Protein AF-A0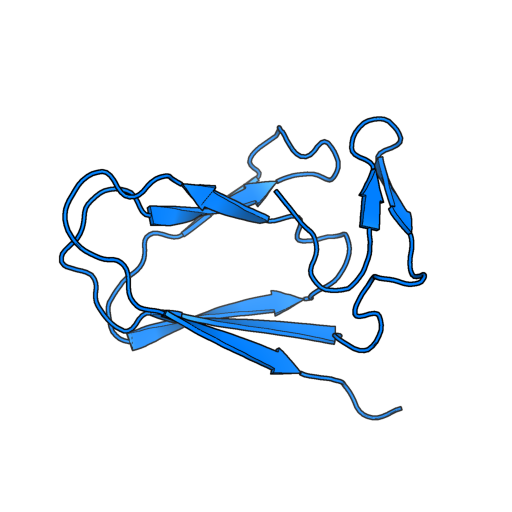A1A8EE65-F1 (afdb_monomer)

InterPro domains:
  IPR005123 Oxoglutarate/iron-dependent dioxygenase domain [PS51471] (1-93)
  IPR039575 Prolyl 3-hydroxylase [PTHR14049] (1-94)
  IPR044862 Prolyl 4-hydroxylase alpha subunit, Fe(2+) 2OG dioxygenase domain [PF13640] (2-91)

Organism: Nothobranchius kadleci (NCBI:txid1051664)

Mean predicted aligned error: 2.48 Å

Secondary structure (DSSP, 8-state):
-B-SSSEEETTTTEEE-STTS-TT--EEEEEE----SEE--EEEE-TTSSSEEEEE---TT-EEEEESSTT--EEEPPEEES---EEEEEE----

Sequence (95 aa):
VHVDNCLLEPETKQCWREPPAFTHRDLSAILYLNDNFDGGEAFFTKRDAKTVTAQVKPSCGRLLGFSSGPVNPHGVRAVTRGRRCALALWFTKER

Nearest PDB structures (foldseek):
  8k17-assembly1_A  TM=9.792E-01  e=1.329E-11  Homo sapiens
  8k0m-assembly1_A  TM=9.769E-01  e=1.679E-11  Homo sapiens
  8kc9-assembly1_A  TM=9.779E-01  e=1.493E-11  Homo sapiens
  8k0f-assembly1_A  TM=9.761E-01  e=3.590E-11  Homo sapiens
  2bgp-assembly1_A  TM=3.836E-01  e=7.625E+00  Cellvibrio japonicus

pLDDT: mean 97.17, std 4.08, range [63.53, 98.81]

Solvent-accessible surface area (backbone atoms only — not comparable to full-atom values): 5306 Å² total; per-residue (Å²): 107,49,33,63,15,23,50,68,39,41,91,82,52,46,61,45,75,45,88,91,35,46,59,68,36,47,33,33,35,39,38,23,72,42,55,81,46,39,68,47,29,38,36,30,22,43,53,58,65,66,54,73,75,48,74,45,80,67,38,59,75,44,72,52,74,49,57,15,42,80,82,45,24,29,44,65,46,69,66,79,42,76,70,91,47,67,50,81,46,76,39,62,72,89,130

Structure (mmCIF, N/CA/C/O backbone):
data_AF-A0A1A8EE65-F1
#
_entry.id   AF-A0A1A8EE65-F1
#
loop_
_atom_site.group_PDB
_atom_site.id
_atom_site.type_symbol
_atom_site.label_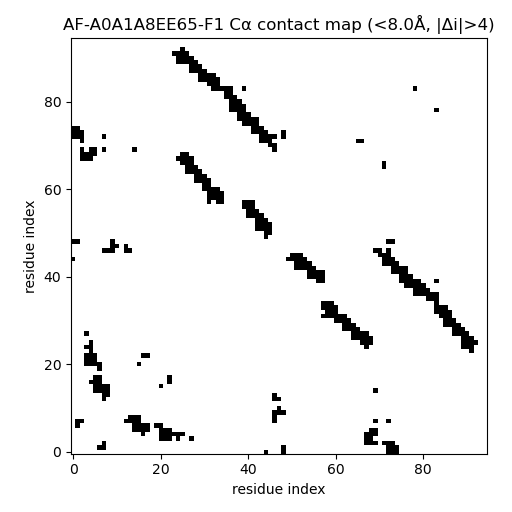atom_id
_atom_site.label_alt_id
_atom_site.label_comp_id
_atom_site.label_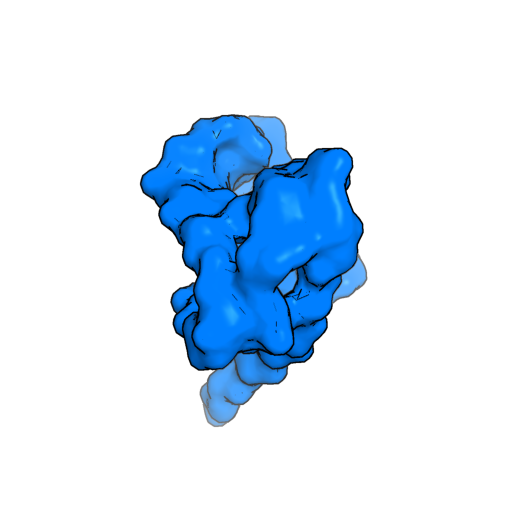asym_id
_atom_site.label_entity_id
_atom_site.label_seq_id
_atom_site.pdbx_PDB_ins_code
_atom_site.Cartn_x
_atom_site.Cartn_y
_atom_site.Cartn_z
_atom_site.occupancy
_atom_site.B_iso_or_equiv
_atom_site.auth_seq_id
_atom_site.auth_comp_id
_atom_site.auth_asym_id
_atom_site.auth_atom_id
_atom_site.pdbx_PDB_model_num
ATOM 1 N N . VAL A 1 1 ? 7.024 0.024 3.774 1.00 97.00 1 VAL A N 1
ATOM 2 C CA . VAL A 1 1 ? 6.427 0.454 2.486 1.00 97.00 1 VAL A CA 1
ATOM 3 C C . VAL A 1 1 ? 6.720 -0.631 1.475 1.00 97.00 1 VAL A C 1
ATOM 5 O O . VAL A 1 1 ? 7.794 -1.209 1.559 1.00 97.00 1 VAL A O 1
ATOM 8 N N . HIS A 1 2 ? 5.786 -0.937 0.583 1.00 97.62 2 HIS A N 1
ATOM 9 C CA . HIS A 1 2 ? 5.969 -1.950 -0.456 1.00 97.62 2 HIS A CA 1
ATOM 10 C C . HIS A 1 2 ? 5.247 -1.552 -1.747 1.00 97.62 2 HIS A C 1
ATOM 12 O O . HIS A 1 2 ? 4.490 -0.580 -1.765 1.00 97.62 2 HIS A O 1
ATOM 18 N N . VAL A 1 3 ? 5.502 -2.312 -2.809 1.00 98.12 3 VAL A N 1
ATOM 19 C CA . VAL A 1 3 ? 4.793 -2.261 -4.090 1.00 98.12 3 VAL A CA 1
ATOM 20 C C . VAL A 1 3 ? 4.248 -3.662 -4.357 1.00 98.12 3 VAL A C 1
ATOM 22 O O . VAL A 1 3 ? 4.905 -4.650 -4.040 1.00 98.12 3 VAL A O 1
ATOM 25 N N . ASP A 1 4 ? 3.040 -3.764 -4.904 1.00 98.06 4 ASP A N 1
ATOM 26 C CA . ASP A 1 4 ? 2.328 -5.044 -4.981 1.00 98.06 4 ASP A CA 1
ATOM 27 C C . ASP A 1 4 ? 2.839 -5.978 -6.086 1.00 98.06 4 ASP A C 1
ATOM 29 O O . ASP A 1 4 ? 2.601 -7.182 -6.010 1.00 98.06 4 ASP A O 1
ATOM 33 N N . ASN A 1 5 ? 3.521 -5.452 -7.111 1.00 97.31 5 ASN A N 1
ATOM 34 C CA . ASN A 1 5 ? 3.939 -6.240 -8.277 1.00 97.31 5 ASN A CA 1
ATOM 35 C C . ASN A 1 5 ? 5.438 -6.188 -8.621 1.00 97.31 5 ASN A C 1
ATOM 37 O O . ASN A 1 5 ? 5.837 -6.701 -9.671 1.00 97.31 5 ASN A O 1
ATOM 41 N N . CYS A 1 6 ? 6.266 -5.583 -7.769 1.00 98.00 6 CYS A N 1
ATOM 42 C CA . CYS A 1 6 ? 7.720 -5.552 -7.925 1.00 98.00 6 CYS A CA 1
ATOM 43 C C . CYS A 1 6 ? 8.431 -5.364 -6.579 1.00 98.00 6 CYS A C 1
ATOM 45 O O . CYS A 1 6 ? 7.847 -4.861 -5.619 1.00 98.00 6 CYS A O 1
ATOM 47 N N . LEU A 1 7 ? 9.702 -5.763 -6.517 1.00 98.12 7 LEU A N 1
ATOM 48 C CA . LEU A 1 7 ? 10.572 -5.547 -5.362 1.00 98.12 7 LEU A CA 1
ATOM 49 C C . LEU A 1 7 ? 11.108 -4.116 -5.425 1.00 98.12 7 LEU A C 1
ATOM 51 O O . LEU A 1 7 ? 11.925 -3.797 -6.287 1.00 98.12 7 LEU A O 1
ATOM 55 N N . LEU A 1 8 ? 10.613 -3.240 -4.552 1.00 97.81 8 LEU A N 1
ATOM 56 C CA . LEU A 1 8 ? 11.083 -1.858 -4.472 1.00 97.81 8 LEU A CA 1
ATOM 57 C C . LEU A 1 8 ? 12.440 -1.804 -3.762 1.00 97.81 8 LEU A C 1
ATOM 59 O O . LEU A 1 8 ? 12.528 -2.217 -2.608 1.00 97.81 8 LEU A O 1
ATOM 63 N N . GLU A 1 9 ? 13.444 -1.224 -4.418 1.00 97.50 9 GLU A N 1
ATOM 64 C CA . GLU A 1 9 ? 14.741 -0.867 -3.832 1.00 97.50 9 GLU A CA 1
ATOM 65 C C . GLU A 1 9 ? 14.795 0.662 -3.636 1.00 97.50 9 GLU A C 1
ATOM 67 O O . GLU A 1 9 ? 14.968 1.408 -4.608 1.00 97.50 9 GLU A O 1
ATOM 72 N N . PRO A 1 10 ? 14.564 1.176 -2.412 1.00 95.50 10 PRO A N 1
ATOM 73 C CA . PRO A 1 10 ? 14.387 2.612 -2.183 1.00 95.50 10 PRO A CA 1
ATOM 74 C C . PRO A 1 10 ? 15.617 3.474 -2.490 1.00 95.50 10 PRO A C 1
ATOM 76 O O . PRO A 1 10 ? 15.472 4.626 -2.905 1.00 95.50 10 PRO A O 1
ATOM 79 N N . GLU A 1 11 ? 16.815 2.931 -2.289 1.00 96.19 11 GLU A N 1
ATOM 80 C CA . GLU A 1 11 ? 18.100 3.611 -2.457 1.00 96.19 11 GLU A CA 1
ATOM 81 C C . GLU A 1 11 ? 18.348 3.963 -3.927 1.00 96.19 11 GLU A C 1
ATOM 83 O O . GLU A 1 11 ? 18.699 5.099 -4.251 1.00 96.19 11 GLU A O 1
ATOM 88 N N . THR A 1 12 ? 18.093 3.009 -4.823 1.00 97.00 12 THR A N 1
ATOM 89 C CA . THR A 1 12 ? 18.242 3.168 -6.279 1.00 97.00 12 THR A CA 1
ATOM 90 C C . THR A 1 12 ? 16.949 3.636 -6.952 1.00 97.00 12 THR A C 1
ATOM 92 O O . THR A 1 12 ? 16.961 4.041 -8.116 1.00 97.00 12 THR A O 1
ATOM 95 N N . LYS A 1 13 ? 15.819 3.613 -6.227 1.00 96.00 13 LYS A N 1
ATOM 96 C CA . LYS A 1 13 ? 14.455 3.887 -6.721 1.00 96.00 13 LYS A CA 1
ATOM 97 C C . LYS A 1 13 ? 14.026 2.935 -7.843 1.00 96.00 13 LYS A C 1
ATOM 99 O O . LYS A 1 13 ? 13.126 3.268 -8.630 1.00 96.00 13 LYS A O 1
ATOM 104 N N . GLN A 1 14 ? 14.663 1.771 -7.930 1.00 97.44 14 GLN A N 1
ATOM 105 C CA . GLN A 1 14 ? 14.326 0.722 -8.881 1.00 97.44 14 GLN A CA 1
ATOM 106 C C . GLN A 1 14 ? 13.204 -0.159 -8.334 1.00 97.44 14 GLN A C 1
ATOM 108 O O . GLN A 1 14 ? 12.950 -0.216 -7.131 1.00 97.44 14 GLN A O 1
ATOM 113 N N . CYS A 1 15 ? 12.477 -0.802 -9.245 1.00 96.94 15 CYS A N 1
ATOM 114 C CA . CYS A 1 15 ? 11.456 -1.770 -8.876 1.00 96.94 15 CYS A CA 1
ATOM 115 C C . CYS A 1 15 ? 11.580 -3.003 -9.761 1.00 96.94 15 CYS A C 1
ATOM 117 O O . CYS A 1 15 ? 11.270 -2.956 -10.954 1.00 96.94 15 CYS A O 1
ATOM 119 N N . TRP A 1 16 ? 12.051 -4.091 -9.167 1.00 97.75 16 TRP A N 1
ATOM 120 C CA . TRP A 1 16 ? 12.435 -5.304 -9.872 1.00 97.75 16 TRP A CA 1
ATOM 121 C C . TRP A 1 16 ? 11.221 -6.211 -10.068 1.00 97.75 16 TRP A C 1
ATOM 123 O O . TRP A 1 16 ? 10.570 -6.627 -9.107 1.00 97.75 16 TRP A O 1
ATOM 133 N N . ARG A 1 17 ? 10.866 -6.481 -11.329 1.00 96.25 17 ARG A N 1
ATOM 134 C CA . ARG A 1 17 ? 9.743 -7.360 -11.703 1.00 96.25 17 ARG A CA 1
ATOM 135 C C . ARG A 1 17 ? 10.224 -8.797 -11.881 1.00 96.25 17 ARG A C 1
ATOM 137 O O . ARG A 1 17 ? 10.143 -9.355 -12.970 1.00 96.25 17 ARG A O 1
ATOM 144 N N . GLU A 1 18 ? 10.699 -9.386 -10.798 1.00 96.00 18 GLU A N 1
ATOM 145 C CA . GLU A 1 18 ? 11.258 -10.737 -10.764 1.00 96.00 18 GLU A CA 1
ATOM 146 C C . GLU A 1 18 ? 10.804 -11.487 -9.503 1.00 96.00 18 GLU A C 1
ATOM 148 O O . GLU A 1 18 ? 10.309 -10.850 -8.565 1.00 96.00 18 GLU A O 1
ATOM 153 N N . PRO A 1 19 ? 10.916 -12.828 -9.454 1.00 95.25 19 PRO A N 1
ATOM 154 C CA . PRO A 1 19 ? 10.622 -13.581 -8.240 1.00 95.25 19 PRO A CA 1
ATOM 155 C C . PRO A 1 19 ? 11.405 -13.031 -7.031 1.00 95.25 19 PRO A C 1
ATOM 157 O O . PRO A 1 19 ? 12.595 -12.761 -7.166 1.00 95.25 19 PRO A O 1
ATOM 160 N N . PRO A 1 20 ? 10.777 -12.878 -5.847 1.00 95.38 20 PRO A N 1
ATOM 161 C CA . PRO A 1 20 ? 9.455 -13.386 -5.464 1.00 95.38 20 PRO A CA 1
ATOM 162 C C . PRO A 1 20 ? 8.280 -12.409 -5.682 1.00 95.38 20 PRO A C 1
ATOM 164 O O . PRO A 1 20 ? 7.213 -12.608 -5.101 1.00 95.38 20 PRO A O 1
ATOM 167 N N . ALA A 1 21 ? 8.424 -11.345 -6.479 1.00 96.50 21 ALA A N 1
ATOM 168 C CA . ALA A 1 21 ? 7.335 -10.392 -6.688 1.00 96.50 21 ALA A CA 1
ATOM 169 C C . ALA A 1 21 ? 6.134 -11.008 -7.426 1.00 96.50 21 ALA A C 1
ATOM 171 O O . ALA A 1 21 ? 6.275 -11.771 -8.386 1.00 96.50 21 ALA A O 1
ATOM 172 N N . PHE A 1 22 ? 4.927 -10.590 -7.042 1.00 96.62 22 PHE A N 1
ATOM 173 C CA . PHE A 1 22 ? 3.683 -10.965 -7.716 1.00 96.62 22 PHE A CA 1
ATOM 174 C C . PHE A 1 22 ? 3.474 -10.134 -8.990 1.00 96.62 22 PHE A C 1
ATOM 176 O O . PHE A 1 22 ? 2.570 -9.304 -9.086 1.00 96.62 22 PHE A O 1
ATOM 183 N N . THR A 1 23 ? 4.321 -10.356 -9.995 1.00 96.50 23 THR A N 1
ATOM 184 C CA . THR A 1 23 ? 4.386 -9.546 -11.228 1.00 96.50 23 THR A CA 1
ATOM 185 C C . THR A 1 23 ? 3.120 -9.583 -12.086 1.00 96.50 23 THR A C 1
ATOM 187 O O . THR A 1 23 ? 2.988 -8.766 -12.997 1.00 96.50 23 THR A O 1
ATOM 190 N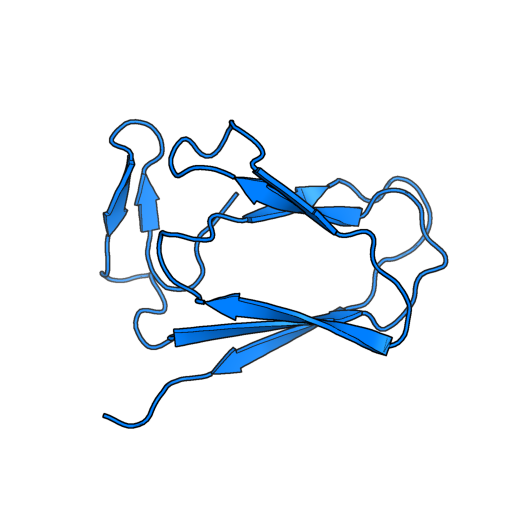 N . HIS A 1 24 ? 2.194 -10.501 -11.806 1.00 95.44 24 HIS A N 1
ATOM 191 C CA . HIS A 1 24 ? 0.891 -10.604 -12.461 1.00 95.44 24 HIS A CA 1
ATOM 192 C C . HIS A 1 24 ? -0.160 -9.634 -11.897 1.00 95.44 24 HIS A C 1
ATOM 194 O O . HIS A 1 24 ? -1.244 -9.533 -12.459 1.00 95.44 24 HIS A O 1
ATOM 200 N N . ARG A 1 25 ? 0.110 -8.937 -10.786 1.00 97.19 25 ARG A N 1
ATOM 201 C CA . ARG A 1 25 ? -0.826 -7.957 -10.221 1.00 97.19 25 ARG A CA 1
ATOM 202 C C . ARG A 1 25 ? -0.737 -6.641 -10.989 1.00 97.19 25 ARG A C 1
ATOM 204 O O . ARG A 1 25 ? 0.330 -6.028 -11.078 1.00 97.19 25 ARG A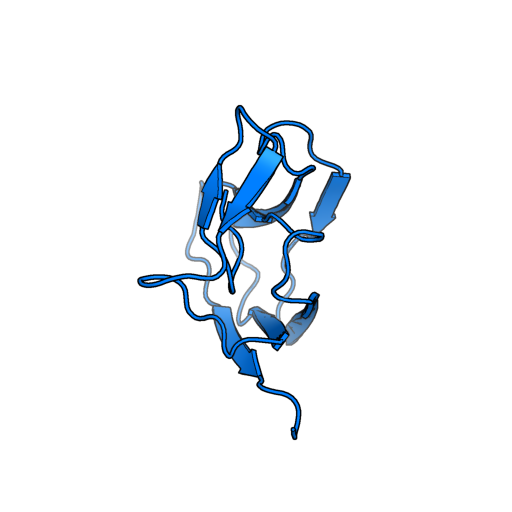 O 1
ATOM 211 N N . ASP A 1 26 ? -1.862 -6.194 -11.524 1.00 96.69 26 ASP A N 1
ATOM 212 C CA . ASP A 1 26 ? -1.980 -4.938 -12.263 1.00 96.69 26 ASP A CA 1
ATOM 213 C C . ASP A 1 26 ? -2.669 -3.851 -11.439 1.00 96.69 26 ASP A C 1
ATOM 215 O O . ASP A 1 26 ? -2.230 -2.695 -11.433 1.00 96.69 26 ASP A O 1
ATOM 219 N N . LEU A 1 27 ? -3.739 -4.230 -10.738 1.00 98.00 27 LEU A N 1
ATOM 220 C CA . LEU A 1 27 ? -4.515 -3.359 -9.866 1.00 98.00 27 LEU A CA 1
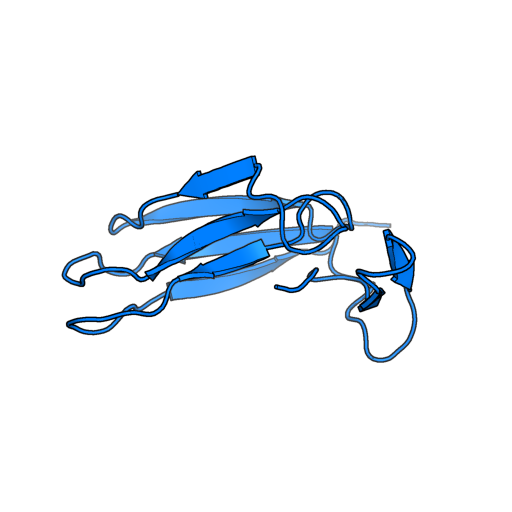ATOM 221 C C . LEU A 1 27 ? -4.644 -3.986 -8.481 1.00 98.00 27 LEU A C 1
ATOM 223 O O . LEU A 1 27 ? -4.803 -5.199 -8.338 1.00 98.00 27 LEU A O 1
ATOM 227 N N . SER A 1 28 ? -4.640 -3.130 -7.472 1.00 98.56 28 SER A N 1
ATOM 228 C CA . SER A 1 28 ? -4.869 -3.483 -6.080 1.00 98.56 28 SER A CA 1
ATOM 229 C C . SER A 1 28 ? -6.076 -2.714 -5.566 1.00 98.56 28 SER A C 1
ATOM 231 O O . SER A 1 28 ? -6.298 -1.558 -5.940 1.00 98.56 28 SER A O 1
ATOM 233 N N . ALA A 1 29 ? -6.849 -3.337 -4.684 1.00 98.56 29 ALA A N 1
ATOM 234 C CA . ALA A 1 29 ? -7.911 -2.661 -3.963 1.00 98.56 29 ALA A CA 1
ATOM 235 C C . ALA A 1 29 ? -7.962 -3.099 -2.498 1.00 98.56 29 ALA A C 1
ATOM 237 O O . ALA A 1 29 ? -7.745 -4.265 -2.180 1.00 98.56 29 ALA A O 1
ATOM 238 N N . ILE A 1 30 ? -8.274 -2.162 -1.605 1.00 98.69 30 ILE A N 1
ATOM 239 C CA . ILE A 1 30 ? -8.482 -2.411 -0.179 1.00 98.69 30 ILE A CA 1
ATOM 240 C C . ILE A 1 30 ? -9.893 -1.956 0.196 1.00 98.69 30 ILE A C 1
ATOM 242 O O . ILE A 1 30 ? -10.189 -0.762 0.122 1.00 98.69 30 ILE A O 1
ATOM 246 N N . LEU A 1 31 ? -10.755 -2.885 0.613 1.00 98.81 31 LEU A N 1
ATOM 247 C CA . LEU A 1 31 ? -12.071 -2.572 1.179 1.00 98.81 31 LEU A CA 1
ATOM 248 C C . LEU A 1 31 ? -11.966 -2.503 2.702 1.00 98.81 31 LEU A C 1
ATOM 250 O O . LEU A 1 31 ? -11.567 -3.477 3.341 1.00 98.81 31 LEU A O 1
ATOM 254 N N . TYR A 1 32 ? -12.341 -1.372 3.290 1.00 98.69 32 TYR A N 1
ATOM 255 C CA . TYR A 1 32 ? -12.361 -1.196 4.741 1.00 98.69 32 TYR A CA 1
ATOM 256 C C . TYR A 1 32 ? -13.664 -1.735 5.338 1.00 98.69 32 TYR A C 1
ATOM 258 O O . TYR A 1 32 ? -14.750 -1.320 4.939 1.00 98.69 32 TYR A O 1
ATOM 266 N N . LEU A 1 33 ? -13.558 -2.650 6.305 1.00 98.69 33 LEU A N 1
ATOM 267 C CA . LEU A 1 33 ? -14.708 -3.338 6.908 1.00 98.69 33 LEU A CA 1
ATOM 268 C C . LEU A 1 33 ? -15.194 -2.694 8.214 1.00 98.69 33 LEU A C 1
ATOM 270 O O . LEU A 1 33 ? -16.221 -3.098 8.749 1.00 98.69 33 LEU A O 1
ATOM 274 N N . ASN A 1 34 ? -14.441 -1.738 8.754 1.00 98.56 34 ASN A N 1
ATOM 275 C CA . ASN A 1 34 ? -14.791 -0.975 9.946 1.00 98.56 34 ASN A CA 1
ATOM 276 C C . ASN A 1 34 ? -13.969 0.324 10.023 1.00 98.56 34 ASN A C 1
ATOM 278 O O . ASN A 1 34 ? -13.045 0.527 9.234 1.00 98.56 34 ASN A O 1
ATOM 282 N N . ASP A 1 35 ? -14.299 1.196 10.976 1.00 98.25 35 ASP A N 1
ATOM 283 C CA . ASP A 1 35 ? -13.623 2.483 11.217 1.00 98.25 35 ASP A CA 1
ATOM 284 C C . ASP A 1 35 ? -13.596 2.917 12.696 1.00 98.25 35 ASP A C 1
ATOM 286 O O . ASP A 1 35 ? -13.173 4.023 13.029 1.00 98.25 35 ASP A O 1
ATOM 290 N N . ASN A 1 36 ? -13.965 2.024 13.612 1.00 98.06 36 ASN A N 1
ATOM 291 C CA . ASN A 1 36 ? -13.893 2.223 15.059 1.00 98.06 36 ASN A CA 1
ATOM 292 C C . ASN A 1 36 ? -12.483 1.936 15.625 1.00 98.06 36 ASN A C 1
ATOM 294 O O . ASN A 1 36 ? -12.319 1.137 16.551 1.00 98.06 36 ASN A O 1
ATOM 298 N N . PHE A 1 37 ? -11.452 2.571 15.061 1.00 98.38 37 PHE A N 1
ATOM 299 C CA . PHE A 1 37 ? -10.049 2.455 15.482 1.00 98.38 37 PHE A CA 1
ATOM 300 C C . PHE A 1 37 ? -9.282 3.774 15.287 1.00 98.38 37 PHE A C 1
ATOM 302 O O . PHE A 1 37 ? -9.723 4.647 14.543 1.00 98.38 37 PHE A O 1
ATOM 309 N N . ASP A 1 38 ? -8.119 3.892 15.932 1.00 98.31 38 ASP A N 1
ATOM 310 C CA . ASP A 1 38 ? -7.205 5.031 15.764 1.00 98.31 38 ASP A CA 1
ATOM 311 C C . ASP A 1 38 ? -5.941 4.629 14.998 1.00 98.31 38 ASP A C 1
ATOM 313 O O . ASP A 1 38 ? -5.436 3.507 15.135 1.00 98.31 38 ASP A O 1
ATOM 317 N N . GLY A 1 39 ? -5.409 5.570 14.215 1.00 98.19 39 GLY A N 1
ATOM 318 C CA . GLY A 1 39 ? -4.311 5.321 13.287 1.00 98.19 39 GLY A CA 1
ATOM 319 C C . GLY A 1 39 ? -4.769 4.480 12.094 1.00 98.19 39 GLY A C 1
ATOM 320 O O . GLY A 1 39 ? -5.905 4.586 11.629 1.00 98.19 39 GLY A O 1
ATOM 321 N N . GLY A 1 40 ? -3.898 3.605 11.588 1.00 98.31 40 GLY A N 1
ATOM 322 C CA . GLY A 1 40 ? -4.263 2.668 10.519 1.00 98.31 40 GLY A CA 1
ATOM 323 C C . GLY A 1 40 ? -4.514 3.302 9.145 1.00 98.31 40 GLY A C 1
ATOM 324 O O . GLY A 1 40 ? -5.064 2.636 8.258 1.00 98.31 40 GLY A O 1
ATOM 325 N N . GLU A 1 41 ? -4.127 4.563 8.943 1.00 98.62 41 GLU A N 1
ATOM 326 C CA . 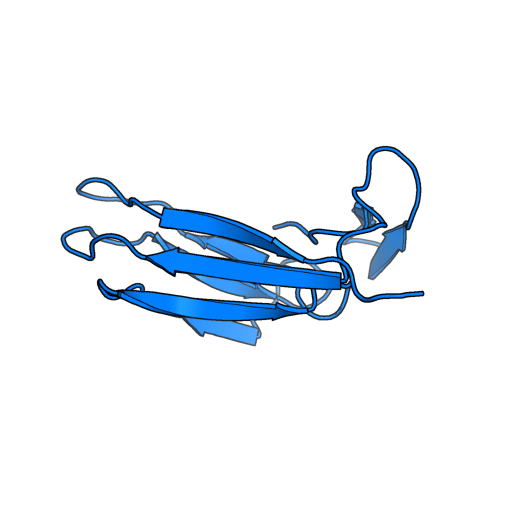GLU A 1 41 ? -4.259 5.239 7.659 1.00 98.62 41 GLU A CA 1
ATOM 327 C C . GLU A 1 41 ? -3.391 4.578 6.595 1.00 98.62 41 GLU A C 1
ATOM 329 O O . GLU A 1 41 ? -2.209 4.297 6.817 1.00 98.62 41 GLU A O 1
ATOM 334 N N . ALA A 1 42 ? -3.968 4.364 5.414 1.00 98.44 42 ALA A N 1
ATOM 335 C CA . ALA A 1 42 ? -3.181 4.009 4.245 1.00 98.44 42 ALA A CA 1
ATOM 336 C C . ALA A 1 42 ? -2.429 5.251 3.764 1.00 98.44 42 ALA A C 1
ATOM 338 O O . ALA A 1 42 ? -2.988 6.348 3.736 1.00 98.44 42 ALA A O 1
ATOM 339 N N . PHE A 1 43 ? -1.172 5.091 3.376 1.00 98.75 43 PHE A N 1
ATOM 340 C CA . PHE A 1 43 ? -0.376 6.171 2.810 1.00 98.75 43 PHE A CA 1
ATOM 341 C C . PHE A 1 43 ? 0.410 5.686 1.601 1.00 98.75 43 PHE A C 1
ATOM 343 O O . PHE A 1 43 ? 0.813 4.524 1.537 1.00 98.75 43 PHE A O 1
ATOM 350 N N . PHE A 1 44 ? 0.643 6.604 0.672 1.00 98.75 44 PHE A N 1
ATOM 351 C CA . PHE A 1 44 ? 1.455 6.402 -0.518 1.00 98.75 44 PHE A CA 1
ATOM 352 C C . PHE A 1 44 ? 2.732 7.224 -0.406 1.00 98.75 44 PHE A C 1
ATOM 354 O O . PHE A 1 44 ? 2.740 8.292 0.215 1.00 98.75 44 PHE A O 1
ATOM 361 N N . THR A 1 45 ? 3.812 6.735 -1.000 1.00 98.69 45 THR A N 1
ATOM 362 C CA . THR A 1 45 ? 5.098 7.427 -1.032 1.00 98.69 45 THR A CA 1
ATOM 363 C C . THR A 1 45 ? 5.640 7.523 -2.448 1.00 98.69 45 THR A C 1
ATOM 365 O O . THR A 1 45 ? 5.238 6.794 -3.354 1.00 98.69 45 THR A O 1
ATOM 368 N N . LYS A 1 46 ? 6.647 8.378 -2.634 1.00 98.12 46 LYS A N 1
ATOM 369 C CA . LYS A 1 46 ? 7.575 8.238 -3.760 1.00 98.12 46 LYS A CA 1
ATOM 370 C C . LYS A 1 46 ? 8.329 6.902 -3.660 1.00 98.12 46 LYS A C 1
ATOM 372 O O . LYS A 1 46 ? 8.291 6.207 -2.642 1.00 98.12 46 LYS A O 1
ATOM 377 N N . ARG A 1 47 ? 9.073 6.560 -4.717 1.00 97.50 47 ARG A N 1
ATOM 378 C CA . ARG A 1 47 ? 9.926 5.353 -4.766 1.00 97.50 47 ARG A CA 1
ATOM 379 C C . ARG A 1 47 ? 11.061 5.338 -3.742 1.00 97.50 47 ARG A C 1
ATOM 381 O O . ARG A 1 47 ? 11.602 4.280 -3.481 1.00 97.50 47 ARG A O 1
ATOM 388 N N . ASP A 1 48 ? 11.372 6.477 -3.126 1.00 96.56 48 ASP A N 1
ATOM 389 C CA . ASP A 1 48 ? 12.304 6.556 -1.992 1.00 96.56 48 ASP A CA 1
ATOM 390 C C . ASP A 1 48 ? 11.754 5.942 -0.687 1.00 96.56 48 ASP A C 1
ATOM 392 O O . ASP A 1 48 ? 12.444 5.965 0.330 1.00 96.56 48 ASP A O 1
ATOM 396 N N . ALA A 1 49 ? 10.510 5.438 -0.696 1.00 97.25 49 ALA A N 1
ATOM 397 C CA . ALA A 1 49 ? 9.805 4.837 0.438 1.00 97.25 49 ALA A CA 1
ATOM 398 C C . ALA A 1 49 ? 9.649 5.742 1.679 1.00 97.25 49 ALA A C 1
ATOM 400 O O . ALA A 1 49 ? 9.217 5.273 2.735 1.00 97.25 49 ALA A O 1
ATOM 401 N N . LYS A 1 50 ? 9.976 7.035 1.565 1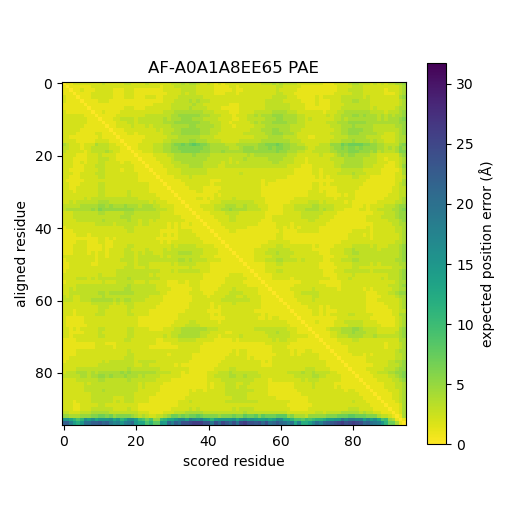.00 96.88 50 LYS A N 1
ATOM 402 C CA . LYS A 1 50 ? 10.060 7.990 2.681 1.00 96.88 50 LYS A CA 1
ATOM 403 C C . LYS A 1 50 ? 9.146 9.188 2.465 1.00 96.88 50 LYS A C 1
ATOM 405 O O . LYS A 1 50 ? 8.422 9.589 3.373 1.00 96.88 50 LYS A O 1
ATOM 410 N N . THR A 1 51 ? 9.156 9.748 1.260 1.00 98.12 51 THR A N 1
ATOM 411 C CA . THR A 1 51 ? 8.399 10.955 0.934 1.00 98.12 51 THR A CA 1
ATOM 412 C C . THR A 1 51 ? 6.932 10.605 0.727 1.00 98.12 51 THR A C 1
ATOM 414 O O . THR A 1 51 ? 6.571 10.079 -0.326 1.00 98.12 51 THR A O 1
ATOM 417 N N . VAL A 1 52 ? 6.083 10.898 1.714 1.00 98.38 52 VAL A N 1
ATOM 418 C CA . VAL A 1 52 ? 4.629 10.686 1.626 1.00 98.38 52 VAL A CA 1
ATOM 419 C C . VAL A 1 52 ? 4.020 11.632 0.590 1.00 98.38 52 VAL A C 1
ATOM 421 O O . VAL A 1 52 ? 4.297 12.829 0.600 1.00 98.38 52 VAL A O 1
ATOM 424 N N . THR A 1 53 ? 3.191 11.096 -0.302 1.00 98.25 53 THR A N 1
ATOM 425 C CA . THR A 1 53 ? 2.517 11.852 -1.374 1.00 98.25 53 THR A CA 1
ATOM 426 C C . THR A 1 53 ? 1.010 11.938 -1.178 1.00 98.25 53 THR A C 1
ATOM 428 O O . THR A 1 53 ? 0.393 12.903 -1.617 1.00 98.25 53 THR A O 1
ATOM 431 N N . ALA A 1 54 ? 0.415 10.948 -0.513 1.00 98.12 54 ALA A N 1
ATOM 432 C CA . ALA A 1 54 ? -1.008 10.912 -0.215 1.00 98.12 54 ALA A CA 1
ATOM 433 C C . ALA A 1 54 ? -1.282 10.060 1.028 1.00 98.12 54 ALA A C 1
ATOM 435 O O . ALA A 1 54 ? -0.520 9.147 1.356 1.00 98.12 54 ALA A O 1
ATOM 436 N N . GLN A 1 55 ? -2.401 10.335 1.692 1.00 98.25 55 GLN A N 1
ATOM 437 C CA . GLN A 1 55 ? -2.889 9.575 2.837 1.00 98.25 55 GLN A CA 1
ATOM 438 C C . GLN A 1 55 ? -4.409 9.445 2.751 1.00 98.25 55 GLN A C 1
ATOM 440 O O . GLN A 1 55 ? -5.104 10.384 2.370 1.00 98.25 55 GLN A O 1
ATOM 445 N N . VAL A 1 56 ? -4.924 8.273 3.107 1.00 98.19 56 VAL A N 1
ATOM 446 C CA . VAL A 1 56 ? -6.351 7.957 3.090 1.00 98.19 56 VAL A CA 1
ATOM 447 C C . VAL A 1 56 ? -6.747 7.449 4.466 1.00 98.19 56 VAL A C 1
ATOM 449 O O . VAL A 1 56 ? -6.277 6.400 4.916 1.00 98.19 56 VAL A O 1
ATOM 452 N N . LYS A 1 57 ? -7.649 8.184 5.122 1.00 98.00 57 LYS A N 1
ATOM 453 C CA . LYS A 1 57 ? -8.297 7.721 6.348 1.00 98.00 57 LYS A CA 1
ATOM 454 C C . LYS A 1 57 ? -9.330 6.632 6.003 1.00 98.00 57 LYS A C 1
ATOM 456 O O . LYS A 1 57 ? -10.190 6.880 5.144 1.00 98.00 57 LYS A O 1
ATOM 461 N N . PRO A 1 58 ? -9.258 5.443 6.628 1.00 98.19 58 PRO A N 1
ATOM 462 C CA . PRO A 1 58 ? -10.258 4.396 6.477 1.00 98.19 58 PRO A CA 1
ATOM 463 C C . PRO A 1 58 ? -11.645 4.873 6.908 1.00 98.19 58 PRO A C 1
ATOM 465 O O . PRO A 1 58 ? -11.780 5.674 7.829 1.00 98.19 58 PRO A O 1
ATOM 468 N N . SER A 1 59 ? -12.668 4.373 6.228 1.00 98.12 59 SER A N 1
ATOM 469 C CA . SER A 1 59 ? -14.075 4.550 6.586 1.00 98.12 59 SER A CA 1
ATOM 470 C C . SER A 1 59 ? -14.801 3.268 6.205 1.00 98.12 59 SER A C 1
ATOM 472 O O . SER A 1 59 ? -14.481 2.691 5.162 1.00 98.12 59 SER A O 1
ATOM 474 N N . CYS A 1 60 ? -15.722 2.798 7.045 1.00 98.50 60 CYS A N 1
ATOM 475 C CA . CYS A 1 60 ? -16.432 1.548 6.801 1.00 98.50 60 CYS A CA 1
ATOM 476 C C . CYS A 1 60 ? -17.123 1.573 5.423 1.00 98.50 60 CYS A C 1
ATOM 478 O O . CYS A 1 60 ? -17.805 2.536 5.077 1.00 98.50 60 CYS A O 1
ATOM 480 N N . GLY A 1 61 ? -16.900 0.541 4.606 1.00 98.56 61 GLY A N 1
ATOM 481 C CA . GLY A 1 61 ? -17.449 0.424 3.251 1.00 98.56 61 GLY A CA 1
ATOM 482 C C . GLY A 1 61 ? -16.665 1.158 2.156 1.00 98.56 61 GLY A C 1
ATOM 483 O O . GLY A 1 61 ? -16.952 0.970 0.975 1.00 98.56 61 GLY A O 1
ATOM 484 N N . ARG A 1 62 ? -15.643 1.959 2.489 1.00 98.44 62 ARG A N 1
ATOM 485 C CA . ARG A 1 62 ? -14.802 2.619 1.478 1.00 98.44 62 ARG A CA 1
ATOM 486 C C . ARG A 1 62 ? -13.883 1.607 0.787 1.00 98.44 62 ARG A C 1
ATOM 488 O O . ARG A 1 62 ? -13.139 0.886 1.451 1.00 98.44 62 ARG A O 1
ATOM 495 N N . LEU A 1 63 ? -13.869 1.633 -0.546 1.00 98.62 63 LEU A N 1
ATOM 496 C CA . LEU A 1 63 ? -12.901 0.919 -1.381 1.00 98.62 63 LEU A CA 1
ATOM 497 C C . LEU A 1 63 ? -11.787 1.875 -1.830 1.00 98.62 63 LEU A C 1
ATOM 499 O O . LEU A 1 63 ? -12.057 2.904 -2.446 1.00 98.62 63 LEU A O 1
ATOM 503 N N . LEU A 1 64 ? -10.534 1.536 -1.535 1.00 98.56 64 LEU A N 1
ATOM 504 C CA . LEU A 1 64 ? -9.347 2.226 -2.042 1.00 98.56 64 LEU A CA 1
ATOM 505 C C . LEU A 1 64 ? -8.738 1.402 -3.178 1.00 98.56 64 LEU A C 1
ATOM 507 O O . LEU A 1 64 ? -8.180 0.347 -2.902 1.00 98.56 64 LEU A O 1
ATOM 511 N N . GLY A 1 65 ? -8.830 1.879 -4.421 1.00 98.38 65 GLY A N 1
ATOM 512 C CA . GLY A 1 65 ? -8.228 1.241 -5.599 1.00 98.38 65 GL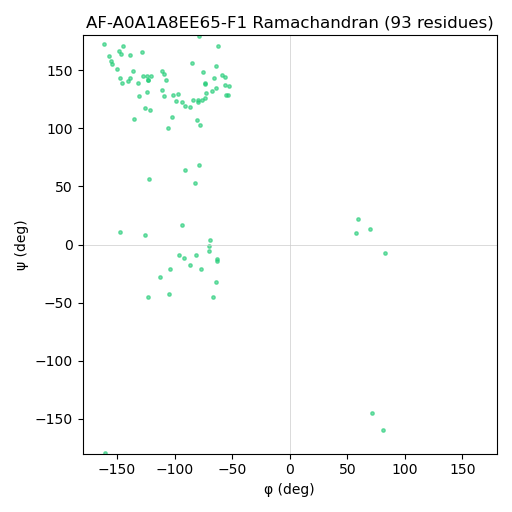Y A CA 1
ATOM 513 C C . GLY A 1 65 ? -7.012 2.007 -6.124 1.00 98.38 65 GLY A C 1
ATOM 514 O O . GLY A 1 65 ? -7.007 3.237 -6.117 1.00 98.38 65 GLY A O 1
ATOM 515 N N . PHE A 1 66 ? -5.982 1.292 -6.575 1.00 98.38 66 PHE A N 1
ATOM 516 C CA . PHE A 1 66 ? -4.760 1.868 -7.148 1.00 98.38 66 PHE A CA 1
ATOM 517 C C . PHE A 1 66 ? -4.045 0.854 -8.054 1.00 98.38 66 PHE A C 1
ATOM 519 O O . PHE A 1 66 ? -4.299 -0.347 -7.987 1.00 98.38 66 PHE A O 1
ATOM 526 N N . SER A 1 67 ? -3.141 1.317 -8.922 1.00 97.81 67 SER A N 1
ATOM 527 C CA . SER A 1 67 ? -2.318 0.396 -9.717 1.00 97.81 67 SER A CA 1
ATOM 528 C C . SER A 1 67 ? -1.242 -0.253 -8.848 1.00 97.81 67 SER A C 1
ATOM 530 O O . SER A 1 67 ? -0.586 0.428 -8.063 1.00 97.81 67 SER A O 1
ATOM 532 N N . SER A 1 68 ? -1.012 -1.555 -9.017 1.00 97.94 68 SER A N 1
ATOM 533 C CA . SER A 1 68 ? -0.069 -2.342 -8.200 1.00 97.94 68 SER A CA 1
ATOM 534 C C . SER A 1 68 ? 1.406 -2.009 -8.457 1.00 97.94 68 SER A C 1
ATOM 536 O O . SER A 1 68 ? 2.288 -2.555 -7.800 1.00 97.94 68 SER A O 1
ATOM 538 N N . GLY A 1 69 ? 1.659 -1.156 -9.453 1.00 96.50 69 GLY A N 1
ATOM 539 C CA . GLY A 1 69 ? 2.964 -0.826 -10.003 1.00 96.50 69 GLY A CA 1
ATOM 540 C C . GLY A 1 69 ? 3.810 0.157 -9.190 1.00 96.50 69 GLY A C 1
ATOM 541 O O . GLY A 1 69 ? 3.364 0.735 -8.198 1.00 96.50 69 GLY A O 1
ATOM 542 N N . PRO A 1 70 ? 5.026 0.456 -9.681 1.00 96.50 70 PRO A N 1
ATOM 543 C CA . PRO A 1 70 ? 6.034 1.263 -8.985 1.00 96.50 70 PRO A CA 1
ATOM 544 C C . PRO A 1 70 ? 5.682 2.751 -8.843 1.00 96.50 70 PRO A C 1
ATOM 546 O O . PRO A 1 70 ? 6.511 3.543 -8.395 1.00 96.50 70 PRO A O 1
ATOM 549 N N . VAL A 1 71 ? 4.492 3.164 -9.280 1.00 96.56 71 VAL A N 1
ATOM 550 C CA . VAL A 1 71 ? 3.959 4.515 -9.059 1.00 96.56 71 VAL A CA 1
ATOM 551 C C . VAL A 1 71 ? 3.216 4.632 -7.726 1.00 96.56 71 VAL A C 1
ATOM 553 O O . VAL A 1 71 ? 3.083 5.742 -7.229 1.00 96.56 71 VAL A O 1
ATOM 556 N N . ASN A 1 72 ? 2.814 3.506 -7.117 1.00 98.00 72 ASN A N 1
ATOM 557 C CA . ASN A 1 72 ? 2.100 3.468 -5.839 1.00 98.00 72 ASN A CA 1
ATOM 558 C C . ASN A 1 72 ? 2.819 2.646 -4.745 1.00 98.00 72 ASN A C 1
ATOM 560 O O . ASN A 1 72 ? 2.213 1.730 -4.179 1.00 98.00 72 ASN A O 1
ATOM 564 N N . PRO A 1 73 ? 4.088 2.940 -4.390 1.00 98.38 73 PRO A N 1
ATOM 565 C CA . PRO A 1 73 ? 4.631 2.488 -3.114 1.00 98.38 73 PRO A CA 1
ATOM 566 C C . PRO A 1 73 ? 3.715 2.918 -1.969 1.00 98.38 73 PRO A C 1
ATOM 568 O O . PRO A 1 73 ? 3.339 4.087 -1.881 1.00 98.38 73 PRO A O 1
ATOM 571 N N . HIS A 1 74 ? 3.337 1.988 -1.100 1.00 98.75 74 HIS A N 1
ATOM 572 C CA . HIS A 1 74 ? 2.358 2.270 -0.059 1.00 98.75 74 HIS A CA 1
ATOM 573 C C . HIS A 1 74 ? 2.592 1.474 1.228 1.00 98.75 74 HIS A C 1
ATOM 575 O O . HIS A 1 74 ? 3.392 0.531 1.312 1.00 98.75 74 HIS A O 1
ATOM 581 N N . GLY A 1 75 ? 1.906 1.902 2.280 1.00 98.31 75 GLY A N 1
ATOM 582 C CA . GLY A 1 75 ? 1.929 1.283 3.594 1.00 98.31 75 GLY A CA 1
ATOM 583 C C . GLY A 1 75 ? 0.716 1.678 4.423 1.00 98.31 75 GLY A C 1
ATOM 584 O O . GLY A 1 75 ? -0.158 2.422 3.978 1.00 98.31 75 GLY A O 1
ATOM 585 N N . VAL A 1 76 ? 0.673 1.166 5.648 1.00 98.38 76 VAL A N 1
ATOM 586 C CA . VAL A 1 76 ? -0.380 1.451 6.624 1.00 98.38 76 VAL A CA 1
ATOM 587 C C . VAL A 1 76 ? 0.292 1.983 7.886 1.00 98.38 76 VAL A C 1
ATOM 589 O O . VAL A 1 76 ? 1.294 1.422 8.333 1.00 98.38 76 VAL A O 1
ATOM 592 N N . ARG A 1 77 ? -0.203 3.098 8.433 1.00 98.44 77 ARG A N 1
ATOM 593 C CA . ARG A 1 77 ? 0.249 3.617 9.732 1.00 98.44 77 ARG A CA 1
ATOM 594 C C . ARG A 1 77 ? -0.097 2.621 10.837 1.00 98.44 77 ARG A C 1
ATOM 596 O O . ARG A 1 77 ? -1.043 1.850 10.708 1.00 98.44 77 ARG A O 1
ATOM 603 N N . ALA A 1 78 ? 0.661 2.641 11.931 1.00 98.31 78 ALA A N 1
ATOM 604 C CA . ALA A 1 78 ? 0.359 1.790 13.075 1.00 98.31 78 ALA A CA 1
ATOM 605 C C . ALA A 1 78 ? -1.073 2.052 13.571 1.00 98.31 78 ALA A C 1
ATOM 607 O O . ALA A 1 78 ? -1.510 3.201 13.648 1.00 98.31 78 ALA A O 1
ATOM 608 N N . VAL A 1 79 ? -1.800 0.981 13.884 1.00 98.44 79 VAL A N 1
ATOM 609 C CA . VAL A 1 79 ? -3.058 1.079 14.628 1.00 98.44 79 VAL A CA 1
ATOM 610 C C . VAL A 1 79 ? -2.685 1.244 16.094 1.00 98.44 79 VAL A C 1
ATOM 612 O O . VAL A 1 79 ? -1.939 0.425 16.628 1.00 98.44 79 VAL A O 1
ATOM 615 N N . THR A 1 80 ? -3.171 2.300 16.734 1.00 98.50 80 THR A N 1
ATOM 616 C CA . THR A 1 80 ? -2.825 2.627 18.128 1.00 98.50 80 THR A CA 1
ATOM 617 C C . THR A 1 80 ? -3.945 2.286 19.108 1.00 98.50 80 THR A C 1
ATOM 619 O O . THR A 1 80 ? -3.679 2.088 20.291 1.00 98.50 80 THR A O 1
ATOM 622 N N . ARG A 1 81 ? -5.191 2.161 18.631 1.00 98.62 81 ARG A N 1
ATOM 623 C CA . ARG A 1 81 ? -6.343 1.685 19.414 1.00 98.62 81 ARG A CA 1
ATOM 624 C C . ARG A 1 81 ? -7.323 0.924 18.526 1.00 98.62 81 ARG A C 1
ATOM 626 O O . ARG A 1 81 ? -7.586 1.349 17.406 1.00 98.62 81 ARG A O 1
ATOM 633 N N . GLY A 1 82 ? -7.935 -0.133 19.058 1.00 98.19 82 GLY A N 1
ATOM 634 C CA . GLY A 1 82 ? -8.961 -0.914 18.361 1.00 98.19 82 GLY A CA 1
ATOM 635 C C . GLY A 1 82 ? -8.369 -1.929 17.382 1.00 98.19 82 GLY A C 1
ATOM 636 O O . GLY A 1 82 ? -7.211 -2.323 17.501 1.00 98.19 82 GLY A O 1
ATOM 637 N N . ARG A 1 83 ? -9.174 -2.379 16.415 1.00 98.38 83 ARG A N 1
ATOM 638 C CA . ARG A 1 83 ? -8.769 -3.360 15.397 1.00 98.38 83 ARG A CA 1
ATOM 639 C C . ARG A 1 83 ? -9.163 -2.856 14.017 1.00 98.38 83 ARG A C 1
ATOM 641 O O . ARG A 1 83 ? -10.325 -2.543 13.804 1.00 98.38 83 ARG A O 1
ATOM 648 N N . ARG A 1 84 ? -8.218 -2.825 13.077 1.00 98.31 84 ARG A N 1
ATOM 649 C CA . ARG A 1 84 ? -8.477 -2.502 11.666 1.00 98.31 84 ARG A CA 1
ATOM 650 C C . ARG A 1 84 ? -8.772 -3.780 10.883 1.00 98.31 84 ARG A C 1
ATOM 652 O O . ARG A 1 84 ? -7.902 -4.642 10.774 1.00 98.31 84 ARG A O 1
ATOM 659 N N . CYS A 1 85 ? -9.960 -3.873 10.299 1.00 98.38 85 CYS A N 1
ATOM 660 C CA . CYS A 1 85 ? -10.385 -4.971 9.436 1.00 98.38 85 CYS A CA 1
ATOM 661 C C . CYS A 1 85 ? -10.484 -4.475 7.989 1.00 98.38 85 CYS A C 1
ATOM 663 O O . CYS A 1 85 ? -11.122 -3.461 7.704 1.00 98.38 85 CYS A O 1
ATOM 665 N N . ALA A 1 86 ? -9.839 -5.179 7.062 1.00 98.38 86 ALA A N 1
ATOM 666 C CA . ALA A 1 86 ? -9.875 -4.842 5.645 1.00 98.38 86 ALA A CA 1
ATOM 667 C C . ALA A 1 86 ? -9.729 -6.098 4.780 1.00 98.38 86 ALA A C 1
ATOM 669 O O . ALA A 1 86 ? -9.070 -7.053 5.192 1.00 98.38 86 ALA A O 1
ATOM 670 N N . LEU A 1 87 ? -10.303 -6.067 3.579 1.00 98.56 87 LEU A N 1
ATOM 671 C CA . LEU A 1 87 ? -10.069 -7.060 2.532 1.00 98.56 87 LEU A CA 1
ATOM 672 C C . LEU A 1 87 ? -9.090 -6.485 1.517 1.00 98.56 87 LEU A C 1
ATOM 674 O O . LEU A 1 87 ? -9.309 -5.382 1.019 1.00 98.56 87 LEU A O 1
ATOM 678 N N . ALA A 1 88 ? -8.032 -7.233 1.216 1.00 98.00 88 ALA A N 1
ATOM 679 C CA . ALA A 1 88 ? -7.128 -6.923 0.119 1.00 98.00 88 ALA A CA 1
ATOM 680 C C . ALA A 1 88 ? -7.516 -7.747 -1.110 1.00 98.00 88 ALA A C 1
ATOM 682 O O . ALA A 1 88 ? -7.695 -8.961 -1.017 1.00 98.00 88 ALA A O 1
ATOM 683 N N . LEU A 1 89 ? -7.660 -7.070 -2.243 1.00 98.19 89 LEU A N 1
ATOM 684 C CA . LEU A 1 89 ? -7.984 -7.652 -3.535 1.00 98.19 89 LEU A CA 1
ATOM 685 C C . LEU A 1 89 ? -6.893 -7.270 -4.528 1.00 98.19 89 LEU A C 1
ATOM 687 O O . LEU A 1 89 ? -6.410 -6.136 -4.527 1.00 98.19 89 LEU A O 1
ATOM 691 N N . TRP A 1 90 ? -6.545 -8.203 -5.404 1.00 98.25 90 TRP A N 1
ATOM 692 C CA . TRP A 1 90 ? -5.601 -7.968 -6.487 1.00 98.25 90 TRP A CA 1
ATOM 693 C C . TRP A 1 90 ? -6.186 -8.495 -7.787 1.00 98.25 90 TRP A C 1
ATOM 695 O O . TRP A 1 90 ? -6.784 -9.570 -7.810 1.00 98.25 90 TRP A O 1
ATOM 705 N N . PHE A 1 91 ? -6.000 -7.732 -8.856 1.00 97.50 91 PHE A N 1
ATOM 706 C CA . PHE A 1 91 ? -6.542 -8.024 -10.174 1.00 97.50 91 PHE A CA 1
ATOM 707 C C . PHE A 1 91 ? -5.415 -8.085 -11.200 1.00 97.50 91 PHE A C 1
ATOM 709 O O . PHE A 1 91 ? -4.447 -7.321 -11.133 1.00 97.50 91 PHE A O 1
ATOM 716 N N . THR A 1 92 ? -5.586 -8.973 -12.170 1.00 96.31 92 THR A N 1
ATOM 717 C CA . THR A 1 92 ? -4.742 -9.099 -13.357 1.00 96.31 92 THR A CA 1
ATOM 718 C C . THR A 1 92 ? -5.568 -8.648 -14.552 1.00 96.31 92 THR A C 1
ATOM 720 O O . THR A 1 92 ? -6.735 -9.022 -14.670 1.00 96.31 92 THR A O 1
ATOM 723 N N . LYS A 1 93 ? -4.997 -7.809 -15.412 1.00 90.50 93 LYS A N 1
ATOM 724 C CA . LYS A 1 93 ? -5.621 -7.441 -16.685 1.00 90.50 93 LYS A CA 1
ATOM 725 C C . LYS A 1 93 ? -5.476 -8.606 -17.660 1.00 90.50 93 LYS A C 1
ATOM 727 O O . LYS A 1 93 ? -4.486 -9.336 -17.607 1.00 90.50 93 LYS A O 1
ATOM 732 N N . GLU A 1 94 ? -6.447 -8.766 -18.553 1.00 80.06 94 GLU A N 1
ATOM 733 C CA . GLU A 1 94 ? -6.293 -9.680 -19.687 1.00 80.06 94 GLU A CA 1
ATOM 734 C C . GLU A 1 94 ? -5.045 -9.296 -20.500 1.00 80.06 94 GLU A C 1
ATOM 736 O O . GLU A 1 94 ? -4.675 -8.118 -20.570 1.00 80.06 94 GLU A O 1
ATOM 741 N N . ARG A 1 95 ? -4.360 -10.312 -21.031 1.00 63.53 95 ARG A N 1
ATOM 742 C CA . ARG A 1 95 ? -3.168 -10.146 -21.867 1.00 63.53 95 ARG A CA 1
ATOM 743 C C . ARG A 1 95 ? -3.542 -9.956 -23.323 1.00 63.53 95 ARG A C 1
ATOM 745 O O . ARG A 1 95 ? -4.457 -10.676 -23.772 1.00 63.53 95 ARG A O 1
#

Foldseek 3Di:
DAFQQFGQDLVVLDTHRDPPHNNQFFKKKKAWQAQPFPFFWKWWAQSNLPHTDDIHRDHHGDMDMDTSDSRGDIDTTDTPTDDTDMDMDTDGDDD

Radius of gyration: 13.82 Å; Cα contacts (8 Å, |Δi|>4): 228; chains: 1; bounding box: 36×25×41 Å